Protein AF-A0A376UDV5-F1 (afdb_monomer_lite)

Organism: Escherichia coli (NCBI:txid562)

Sequence (133 aa):
MVKSTSCITIDFMNMSQLTERTFTPSESLSSLSLFLSLARGQCRPGKFWHRRSFRQKFLLRSLIMPRLSVEWMNELSHWPNLNVLLTRQPRLPVRLHRPYLAANLSRKQLLEALRYHYALLRGCMSAEEFSLY

Radius of gyration: 21.9 Å; chains: 1; bounding box: 34×55×73 Å

InterPro domains:
  IPR007488 Protein of unknown function DUF535 [PF04393] (48-130)
  IPR007488 Protein of unknown function DUF535 [PTHR38785] (15-132)

Secondary structure (DSSP, 8-state):
------------------------TTS---HHHHHHHHHHTSS--STTTT-HHHHHHHHHHHHHSHHHHHHHHHHHHT-TTHHHHHHH-TTH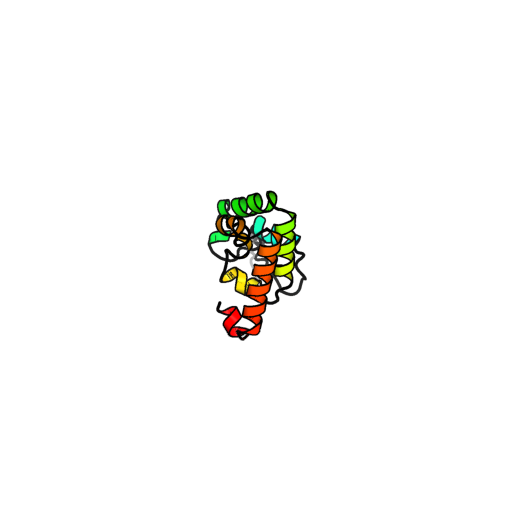HHHTT-HHHHTTS-HHHHHHHHHHHHHHHHHHS-HHHHHH-

Structure (mmCIF, N/CA/C/O backbone):
data_AF-A0A376UDV5-F1
#
_entry.id   AF-A0A376UDV5-F1
#
loop_
_atom_site.group_PDB
_atom_site.id
_atom_site.type_symbol
_atom_site.label_atom_id
_atom_site.label_alt_id
_atom_site.label_comp_id
_atom_site.label_asym_id
_atom_site.label_entity_id
_atom_site.label_seq_id
_atom_site.pdbx_PDB_ins_code
_atom_site.Cartn_x
_atom_site.Cartn_y
_atom_site.Cartn_z
_atom_site.occupancy
_atom_site.B_iso_or_equiv
_atom_site.auth_seq_id
_atom_site.auth_comp_id
_atom_site.auth_asym_id
_atom_site.auth_atom_id
_atom_site.pdbx_PDB_model_num
ATOM 1 N N . MET A 1 1 ? 2.395 39.670 -60.236 1.00 35.84 1 MET A N 1
ATOM 2 C CA . MET A 1 1 ? 1.542 40.836 -59.900 1.00 35.84 1 MET A CA 1
ATOM 3 C C . MET A 1 1 ? 0.179 40.278 -59.473 1.00 35.84 1 MET A C 1
ATOM 5 O O . MET A 1 1 ? -0.364 39.513 -60.249 1.00 35.84 1 MET A O 1
ATOM 9 N N . VAL A 1 2 ? -0.175 40.297 -58.171 1.00 34.00 2 VAL A N 1
ATOM 10 C CA . VAL A 1 2 ? -1.079 41.288 -57.503 1.00 34.00 2 VAL A CA 1
ATOM 11 C C . VAL A 1 2 ? -2.535 41.091 -57.983 1.00 34.00 2 VAL A C 1
ATOM 13 O O . VAL A 1 2 ? -2.740 41.170 -59.181 1.00 34.00 2 VAL A O 1
ATOM 16 N N . LYS A 1 3 ? -3.609 40.862 -57.205 1.00 31.66 3 LYS A N 1
ATOM 17 C CA . LYS A 1 3 ? -4.000 40.959 -55.772 1.00 31.66 3 LYS A CA 1
ATOM 18 C C . LYS A 1 3 ? -5.274 40.085 -55.602 1.00 31.66 3 LYS A C 1
ATOM 20 O O . LYS A 1 3 ? -6.068 40.020 -56.527 1.00 31.66 3 LYS A O 1
ATOM 25 N N . SER A 1 4 ? -5.412 39.287 -54.542 1.00 39.91 4 SER A N 1
ATOM 26 C CA . SER A 1 4 ? -6.155 39.570 -53.293 1.00 39.91 4 SER A CA 1
ATOM 27 C C . SER A 1 4 ? -7.681 39.736 -53.421 1.00 39.91 4 SER A C 1
ATOM 29 O O . SER A 1 4 ? -8.161 40.712 -53.991 1.00 39.91 4 SER A O 1
ATOM 31 N N . THR A 1 5 ? -8.436 38.841 -52.778 1.00 37.97 5 THR A N 1
ATOM 32 C CA . THR A 1 5 ? -9.716 39.179 -52.133 1.00 37.97 5 THR A CA 1
ATOM 33 C C . THR A 1 5 ? -9.952 38.247 -50.948 1.00 37.97 5 THR A C 1
ATOM 35 O O . THR A 1 5 ? -9.987 37.026 -51.074 1.00 37.97 5 THR A O 1
ATOM 38 N N . SER A 1 6 ? -10.035 38.867 -49.778 1.00 40.94 6 SER A N 1
ATOM 39 C CA . SER A 1 6 ? -10.231 38.270 -48.467 1.00 40.94 6 SER A CA 1
ATOM 40 C C . SER A 1 6 ? -11.624 37.659 -48.327 1.00 40.94 6 SER A C 1
ATOM 42 O O . SER A 1 6 ? -12.612 38.283 -48.702 1.00 40.94 6 SER A O 1
ATOM 44 N N . CYS A 1 7 ? -11.718 36.498 -47.684 1.00 36.56 7 CYS A N 1
ATOM 45 C CA . CYS A 1 7 ? -12.935 36.057 -47.011 1.00 36.56 7 CYS A CA 1
ATOM 46 C C . CYS A 1 7 ? -12.575 35.795 -45.551 1.00 36.56 7 CYS A C 1
ATOM 48 O O . CYS A 1 7 ? -11.868 34.851 -45.207 1.00 36.56 7 CYS A O 1
ATOM 50 N N . ILE A 1 8 ? -13.012 36.731 -44.718 1.00 42.94 8 ILE A N 1
ATOM 51 C CA . ILE A 1 8 ? -12.957 36.706 -43.264 1.00 42.94 8 ILE A CA 1
ATOM 52 C C . ILE A 1 8 ? -13.814 35.525 -42.800 1.00 42.94 8 ILE A C 1
ATOM 54 O O . ILE A 1 8 ? -14.996 35.471 -43.126 1.00 42.94 8 ILE A O 1
ATOM 58 N N . THR A 1 9 ? -13.234 34.595 -42.041 1.00 40.84 9 THR A N 1
ATOM 59 C CA . THR A 1 9 ? -14.013 33.675 -41.203 1.00 40.84 9 THR A CA 1
ATOM 60 C C . THR A 1 9 ? -13.543 33.837 -39.767 1.00 40.84 9 THR A C 1
ATOM 62 O O . THR A 1 9 ? -12.359 33.725 -39.460 1.00 40.84 9 THR A O 1
ATOM 65 N N . ILE A 1 10 ? -14.516 34.204 -38.948 1.00 42.53 10 ILE A N 1
ATOM 66 C CA . ILE A 1 10 ? -14.464 34.537 -37.533 1.00 42.53 10 ILE A CA 1
ATOM 67 C C . ILE A 1 10 ? -14.308 33.258 -36.701 1.00 42.53 10 ILE A C 1
ATOM 69 O O . ILE A 1 10 ? -14.888 32.225 -37.026 1.00 42.53 10 ILE A O 1
ATOM 73 N N . ASP A 1 11 ? -13.496 33.393 -35.654 1.00 45.81 11 ASP A N 1
ATOM 74 C CA . ASP A 1 11 ? -13.431 32.656 -34.390 1.00 45.81 11 ASP A CA 1
ATOM 75 C C . ASP A 1 11 ? -14.036 31.249 -34.289 1.00 45.81 11 ASP A C 1
ATOM 77 O O . ASP A 1 11 ? -15.251 31.076 -34.299 1.00 45.81 11 ASP A O 1
ATOM 81 N N . PHE A 1 12 ? -13.183 30.284 -33.922 1.00 43.56 12 PHE A N 1
ATOM 82 C CA . PHE A 1 12 ? -13.370 29.562 -32.656 1.00 43.56 12 PHE A CA 1
ATOM 83 C C . PHE A 1 12 ? -12.072 28.841 -32.240 1.00 43.56 12 PHE A C 1
ATOM 85 O O . PHE A 1 1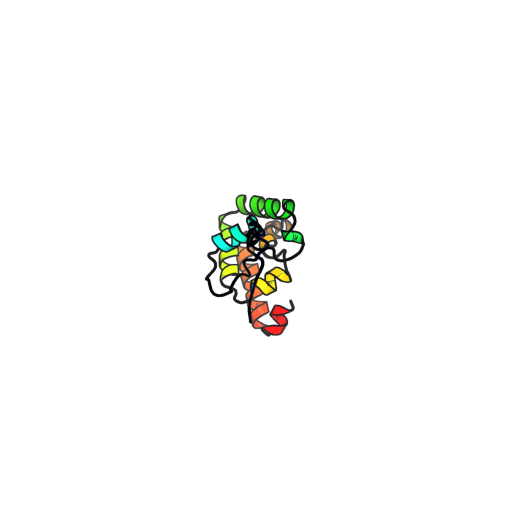2 ? -11.895 27.638 -32.438 1.00 43.56 12 PHE A O 1
ATOM 92 N N . MET A 1 13 ? -11.139 29.570 -31.617 1.00 46.25 13 MET A N 1
ATOM 93 C CA . MET A 1 13 ? -10.132 28.953 -30.743 1.00 46.25 13 MET A CA 1
ATOM 94 C C . MET A 1 13 ? -10.841 28.438 -29.483 1.00 46.25 13 MET A C 1
ATOM 96 O O . MET A 1 13 ? -10.845 29.076 -28.438 1.00 46.25 13 MET A O 1
ATOM 100 N N . ASN A 1 14 ? -11.461 27.266 -29.585 1.00 49.03 14 ASN A N 1
ATOM 101 C CA . ASN A 1 14 ? -11.868 26.479 -28.428 1.00 49.03 14 ASN A CA 1
ATOM 102 C C . ASN A 1 14 ? -11.533 25.015 -28.684 1.00 49.03 14 ASN A C 1
ATOM 104 O O . ASN A 1 14 ? -12.396 24.205 -29.000 1.00 49.03 14 ASN A O 1
ATOM 108 N N . MET A 1 15 ? -10.259 24.680 -28.522 1.00 35.00 15 MET A N 1
ATOM 109 C CA . MET A 1 15 ? -9.878 23.343 -28.094 1.00 35.00 15 MET A CA 1
ATOM 110 C C . MET A 1 15 ? -9.361 23.497 -26.679 1.00 35.00 15 MET A C 1
ATOM 112 O O . MET A 1 15 ? -8.182 23.735 -26.420 1.00 35.00 15 MET A O 1
ATOM 116 N N . SER A 1 16 ? -10.324 23.440 -25.766 1.00 42.59 16 SER A N 1
ATOM 117 C CA . SER A 1 16 ? -10.121 23.159 -24.358 1.00 42.59 16 SER A CA 1
ATOM 118 C C . SER A 1 16 ? -9.118 22.015 -24.283 1.00 42.59 16 SER A C 1
ATOM 120 O O . SER A 1 16 ? -9.425 20.885 -24.662 1.00 42.59 16 SER A O 1
ATOM 122 N N . GLN A 1 17 ? -7.894 22.329 -23.859 1.00 41.75 17 GLN A N 1
ATOM 123 C CA . GLN A 1 17 ? -6.892 21.328 -23.551 1.00 41.75 17 GLN A CA 1
ATOM 124 C C . GLN A 1 17 ? -7.448 20.485 -22.406 1.00 41.75 17 GLN A C 1
ATOM 126 O O . GLN A 1 17 ? -7.330 20.830 -21.227 1.00 41.75 17 GLN A O 1
ATOM 131 N N . LEU A 1 18 ? -8.136 19.400 -22.761 1.00 42.88 18 LEU A N 1
ATOM 132 C CA . LEU A 1 18 ? -8.433 18.337 -21.829 1.00 42.88 18 LEU A CA 1
ATOM 133 C C . LEU A 1 18 ? -7.078 17.840 -21.356 1.00 42.88 18 LEU A C 1
ATOM 135 O O . LEU A 1 18 ? -6.252 17.346 -22.116 1.00 42.88 18 LEU A O 1
ATOM 139 N N . THR A 1 19 ? -6.856 18.100 -20.082 1.00 45.56 19 THR A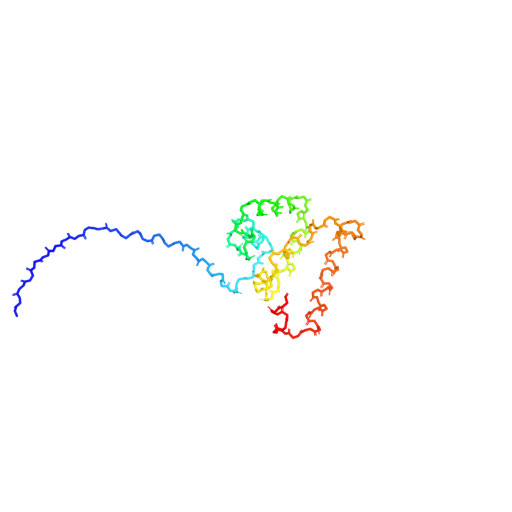 N 1
ATOM 140 C CA . THR A 1 19 ? -5.673 17.793 -19.307 1.00 45.56 19 THR A CA 1
ATOM 141 C C . THR A 1 19 ? -5.491 16.278 -19.263 1.00 45.56 19 THR A C 1
ATOM 143 O O . THR A 1 19 ? -5.801 15.628 -18.267 1.00 45.56 19 THR A O 1
ATOM 146 N N . GLU A 1 20 ? -4.942 15.695 -20.326 1.00 41.97 20 GLU A N 1
ATOM 147 C CA . GLU A 1 20 ? -4.148 14.479 -20.203 1.00 41.97 20 GLU A CA 1
ATOM 148 C C . GLU A 1 20 ? -2.846 14.874 -19.509 1.00 41.97 20 GLU A C 1
ATOM 150 O O . GLU A 1 20 ? -1.807 15.111 -20.119 1.00 41.97 20 GLU A O 1
ATOM 155 N N . ARG A 1 21 ? -2.919 15.020 -18.182 1.00 46.19 21 ARG A N 1
ATOM 156 C CA . ARG A 1 21 ? -1.724 15.041 -17.346 1.00 46.19 21 ARG A CA 1
ATOM 157 C C . ARG A 1 21 ? -1.140 13.635 -17.369 1.00 46.19 21 ARG A C 1
ATOM 159 O O . ARG A 1 21 ? -1.399 12.831 -16.477 1.00 46.19 21 ARG A O 1
ATOM 166 N N . THR A 1 22 ? -0.368 13.345 -18.410 1.00 44.81 22 THR A N 1
ATOM 167 C CA . THR A 1 22 ? 0.664 12.313 -18.375 1.00 44.81 22 THR A CA 1
ATOM 168 C C . THR A 1 22 ? 1.561 12.664 -17.198 1.00 44.81 22 THR A C 1
ATOM 170 O O . THR A 1 22 ? 2.281 13.660 -17.227 1.00 44.81 22 THR A O 1
ATOM 173 N N . PHE A 1 23 ? 1.408 11.914 -16.108 1.00 50.84 23 PHE A N 1
ATOM 174 C CA . PHE A 1 23 ? 2.172 12.103 -14.885 1.00 50.84 23 PHE A CA 1
ATOM 175 C C . PHE A 1 23 ? 3.657 11.947 -15.214 1.00 50.84 23 PHE A C 1
ATOM 177 O O . PHE A 1 23 ? 4.119 10.850 -15.528 1.00 50.84 23 PHE A O 1
ATOM 184 N N . THR A 1 24 ? 4.397 13.049 -15.160 1.00 41.12 24 THR A N 1
ATOM 185 C CA . THR A 1 24 ? 5.854 13.026 -15.196 1.00 41.12 24 THR A CA 1
ATOM 186 C C . THR A 1 24 ? 6.354 12.396 -13.887 1.00 41.12 24 THR A C 1
ATOM 188 O O . THR A 1 24 ? 5.880 12.757 -12.809 1.00 41.12 24 THR A O 1
ATOM 191 N N . PRO A 1 25 ? 7.286 11.431 -13.936 1.00 45.53 25 PRO A N 1
ATOM 192 C CA . PRO A 1 25 ? 7.721 10.658 -12.769 1.00 45.53 25 PRO A CA 1
ATOM 193 C C . PRO A 1 25 ? 8.678 11.426 -11.832 1.00 45.53 25 PRO A C 1
ATOM 195 O O . PRO A 1 25 ? 9.325 10.811 -10.991 1.00 45.53 25 PRO A O 1
ATOM 198 N N . SER A 1 26 ? 8.803 12.751 -11.974 1.00 41.53 26 SER A N 1
ATOM 199 C CA . SER A 1 26 ? 9.841 13.559 -11.316 1.00 41.53 26 SER A CA 1
ATOM 200 C C . SER A 1 26 ? 9.420 14.233 -10.007 1.00 41.53 26 SER A C 1
ATOM 202 O O . SER A 1 26 ? 10.276 14.802 -9.337 1.00 41.53 26 SER A O 1
ATOM 204 N N . GLU A 1 27 ? 8.144 14.195 -9.619 1.00 50.97 27 GLU A N 1
ATOM 205 C CA . GLU A 1 27 ? 7.710 14.750 -8.332 1.00 50.97 27 GLU A CA 1
ATOM 206 C C . GLU A 1 27 ? 7.524 13.636 -7.303 1.00 50.97 27 GLU A C 1
ATOM 208 O O . GLU A 1 27 ? 6.788 12.673 -7.530 1.00 50.97 27 GLU A O 1
ATOM 213 N N . SER A 1 28 ? 8.183 13.777 -6.153 1.00 54.03 28 SER A N 1
ATOM 214 C CA . SER A 1 28 ? 7.958 12.955 -4.968 1.00 54.03 28 SER A CA 1
ATOM 215 C C . SER A 1 28 ? 6.497 13.095 -4.536 1.00 54.03 28 SER A C 1
ATOM 217 O O . SER A 1 28 ? 6.104 14.014 -3.817 1.00 54.03 28 SER A O 1
ATOM 219 N N . LEU A 1 29 ? 5.648 12.191 -5.026 1.00 64.06 29 LEU A N 1
ATOM 220 C CA . LEU A 1 29 ? 4.230 12.201 -4.704 1.00 64.06 29 LEU A CA 1
ATOM 221 C C . LEU A 1 29 ? 4.082 11.998 -3.194 1.00 64.06 29 LEU A C 1
ATOM 223 O O . LEU A 1 29 ? 4.372 10.932 -2.655 1.00 64.06 29 LEU A O 1
ATOM 227 N N . SER A 1 30 ? 3.620 13.033 -2.498 1.00 81.56 30 SER A N 1
ATOM 228 C CA . SER A 1 30 ? 3.174 12.906 -1.116 1.00 81.56 30 SER A CA 1
ATOM 229 C C . SER A 1 30 ? 2.138 11.778 -1.011 1.00 81.56 30 SER A C 1
ATOM 231 O O . SER A 1 30 ? 1.274 11.613 -1.873 1.00 81.56 30 SER A O 1
ATOM 233 N N . SER A 1 31 ? 2.179 11.011 0.074 1.00 81.50 31 SER A N 1
ATOM 234 C CA . SER A 1 31 ? 1.251 9.906 0.362 1.00 81.50 31 SER A CA 1
ATOM 235 C C . SER A 1 31 ? -0.214 10.321 0.158 1.00 81.50 31 SER A C 1
ATOM 237 O O . SER A 1 31 ? -1.029 9.586 -0.403 1.00 81.50 31 SER A O 1
ATOM 239 N N . LEU A 1 32 ? -0.542 11.546 0.582 1.00 80.94 32 LEU A N 1
ATOM 240 C CA . LEU A 1 32 ? -1.870 12.132 0.438 1.00 80.94 32 LEU A CA 1
ATOM 241 C C . LEU A 1 32 ? -2.171 12.583 -0.992 1.00 80.94 32 LEU A C 1
ATOM 243 O O . LEU A 1 32 ? -3.317 12.458 -1.423 1.00 80.94 32 LEU A O 1
ATOM 247 N N . SER A 1 33 ? -1.186 13.083 -1.744 1.00 84.00 33 SER A N 1
ATOM 248 C CA . SER A 1 33 ? -1.405 13.475 -3.140 1.00 84.00 33 SER A CA 1
ATOM 249 C C . SER A 1 33 ? -1.658 12.248 -4.015 1.00 84.00 33 SER A C 1
ATOM 251 O O . SER A 1 33 ? -2.602 12.259 -4.804 1.00 84.00 33 SER A O 1
ATOM 253 N N . LEU A 1 34 ? -0.922 11.152 -3.795 1.00 85.62 34 LEU A N 1
ATOM 254 C CA . LEU A 1 34 ? -1.182 9.860 -4.431 1.00 85.62 34 LEU A CA 1
ATOM 255 C C . LEU A 1 34 ? -2.586 9.347 -4.083 1.00 85.62 34 LEU A C 1
ATOM 257 O O . LEU A 1 34 ? -3.365 8.992 -4.971 1.00 85.62 34 LEU A O 1
ATOM 261 N N . PHE A 1 35 ? -2.939 9.363 -2.795 1.00 87.38 35 PHE A N 1
ATOM 262 C CA . PHE A 1 35 ? -4.257 8.949 -2.320 1.00 87.38 35 PHE A CA 1
ATOM 263 C C . PHE A 1 35 ? -5.392 9.750 -2.970 1.00 87.38 35 PHE A C 1
ATOM 265 O O . PHE A 1 35 ? -6.346 9.180 -3.506 1.00 87.38 35 PHE A O 1
ATOM 272 N N . LEU A 1 36 ? -5.293 11.081 -2.936 1.00 84.75 36 LEU A N 1
ATOM 273 C CA . LEU A 1 36 ? -6.300 11.977 -3.493 1.00 84.75 36 LEU A CA 1
ATOM 274 C C . LEU A 1 36 ? -6.364 11.863 -5.013 1.00 84.75 36 LEU A C 1
ATOM 276 O O . LEU A 1 36 ? -7.462 11.892 -5.562 1.00 84.75 36 LEU A O 1
ATOM 280 N N . SER A 1 37 ? -5.229 11.679 -5.686 1.00 85.69 37 SER A N 1
ATOM 281 C CA . SER A 1 37 ? -5.180 11.452 -7.130 1.00 85.69 37 SER A CA 1
ATOM 282 C C . SER A 1 37 ? -5.951 10.185 -7.519 1.00 85.69 37 SER A C 1
ATOM 284 O O . SER A 1 37 ? -6.794 10.217 -8.423 1.00 85.69 37 SER A O 1
ATOM 286 N N . LEU A 1 38 ? -5.760 9.091 -6.775 1.00 86.38 38 LEU A N 1
ATOM 287 C CA . LEU A 1 38 ? -6.498 7.835 -6.941 1.00 86.38 38 LEU A CA 1
ATOM 288 C C . LEU A 1 38 ? -7.997 7.991 -6.618 1.00 86.38 38 LEU A C 1
ATOM 290 O O . LEU A 1 38 ? -8.860 7.564 -7.390 1.00 86.38 38 LEU A O 1
ATOM 294 N N . ALA A 1 39 ? -8.334 8.647 -5.505 1.00 84.56 39 ALA A N 1
ATOM 295 C CA . ALA A 1 39 ? -9.719 8.838 -5.069 1.00 84.56 39 ALA A CA 1
ATOM 296 C C . ALA A 1 39 ? -10.518 9.755 -6.014 1.00 84.56 39 ALA A C 1
ATOM 298 O O . ALA A 1 39 ? -11.667 9.458 -6.358 1.00 84.56 39 ALA A O 1
ATOM 299 N N . ARG A 1 40 ? -9.903 10.849 -6.483 1.00 82.06 40 ARG A N 1
ATOM 300 C CA . ARG A 1 40 ? -10.490 11.787 -7.458 1.00 82.06 40 ARG A CA 1
ATOM 301 C C . ARG A 1 40 ? -10.537 11.189 -8.865 1.00 82.06 40 ARG A C 1
ATOM 303 O O . ARG A 1 40 ? -11.359 11.604 -9.678 1.00 82.06 40 ARG A O 1
ATOM 310 N N . GLY A 1 41 ? -9.723 10.168 -9.137 1.00 80.19 41 GLY A N 1
ATOM 311 C CA . GLY A 1 41 ? -9.609 9.544 -10.451 1.00 80.19 41 GLY A CA 1
ATOM 312 C C . GLY A 1 41 ? -8.808 10.395 -11.431 1.00 80.19 41 GLY A C 1
ATOM 313 O O . GLY A 1 41 ? -9.129 10.395 -12.617 1.00 80.19 41 GLY A O 1
ATOM 314 N N . GLN A 1 42 ? -7.818 11.136 -10.931 1.00 81.06 42 GLN A N 1
ATOM 315 C CA . GLN A 1 42 ? -6.751 11.729 -11.740 1.00 81.06 42 GLN A CA 1
ATOM 316 C C . GLN A 1 42 ? -5.771 10.623 -12.153 1.00 81.06 42 GLN A C 1
ATOM 318 O O . GLN A 1 42 ? -5.490 10.466 -13.334 1.00 81.06 42 GLN A O 1
ATOM 323 N N . CYS A 1 43 ? -5.387 9.760 -11.206 1.00 75.12 43 CYS A N 1
ATOM 324 C CA . CYS A 1 43 ? -4.741 8.482 -11.490 1.00 75.12 43 CYS A CA 1
ATOM 325 C C . CYS A 1 43 ? -5.793 7.379 -11.643 1.00 75.12 43 CYS A C 1
ATOM 327 O O . CYS A 1 43 ? -6.576 7.111 -10.727 1.00 75.12 43 CYS A O 1
ATOM 329 N N . ARG A 1 44 ? -5.800 6.708 -12.800 1.00 80.94 44 ARG A N 1
ATOM 330 C CA . ARG A 1 44 ? -6.693 5.573 -13.088 1.00 80.94 44 ARG A CA 1
ATOM 331 C C . ARG A 1 44 ? -5.883 4.352 -13.509 1.00 80.94 44 ARG A C 1
ATOM 333 O O . ARG A 1 44 ? -5.857 4.016 -14.690 1.00 80.94 44 ARG A O 1
ATOM 340 N N . PRO A 1 45 ? -5.221 3.676 -12.561 1.00 76.62 45 PRO A N 1
ATOM 341 C CA . PRO A 1 45 ? -4.444 2.496 -12.888 1.00 76.62 45 PRO A CA 1
ATOM 342 C C . PRO A 1 45 ? -5.388 1.330 -13.196 1.00 76.62 45 PRO A C 1
ATOM 344 O O . PRO A 1 45 ? -5.850 0.631 -12.304 1.00 76.62 45 PRO A O 1
ATOM 347 N N . GLY A 1 46 ? -5.745 1.150 -14.465 1.00 79.12 46 GLY A N 1
ATOM 348 C CA . GLY A 1 46 ? -6.562 0.038 -14.948 1.00 79.12 46 GLY A CA 1
ATOM 349 C C . GLY A 1 46 ? -8.085 0.235 -14.885 1.00 79.12 46 GLY A C 1
ATOM 350 O O . GLY A 1 46 ? -8.637 1.109 -14.212 1.00 79.12 46 GLY A O 1
ATOM 351 N N . LYS A 1 47 ? -8.799 -0.662 -15.581 1.00 81.44 47 LYS A N 1
ATOM 352 C CA . LYS A 1 47 ? -10.247 -0.586 -15.873 1.00 81.44 47 LYS A CA 1
ATOM 353 C C . LYS A 1 47 ? -11.168 -0.379 -14.662 1.00 81.44 47 LYS A C 1
ATOM 355 O O . LYS A 1 47 ? -12.232 0.225 -14.788 1.00 81.44 47 LYS A O 1
ATOM 360 N N . PHE A 1 48 ? -10.782 -0.860 -13.478 1.00 80.94 48 PHE A N 1
ATOM 361 C CA . PHE A 1 48 ? -11.600 -0.724 -12.266 1.00 80.94 48 PHE A CA 1
ATOM 362 C C . PHE A 1 48 ? -11.677 0.725 -11.770 1.00 80.94 48 PHE A C 1
ATOM 364 O O . PHE A 1 48 ? -12.736 1.150 -11.309 1.00 80.94 48 PHE A O 1
ATOM 371 N N . TRP A 1 49 ? -10.602 1.501 -11.927 1.00 83.06 49 TRP A N 1
ATOM 372 C CA . TRP A 1 49 ? -10.520 2.880 -11.438 1.00 83.06 49 TRP A CA 1
ATOM 373 C C . TRP A 1 49 ? -11.323 3.872 -12.274 1.00 83.06 49 TRP A C 1
ATOM 375 O O . TRP A 1 49 ? -11.635 4.959 -11.790 1.00 83.06 49 TRP A O 1
ATOM 385 N N . HIS A 1 50 ? -11.750 3.491 -13.482 1.00 84.56 50 HIS A N 1
ATOM 386 C CA . HIS A 1 50 ? -12.693 4.282 -14.275 1.00 84.56 50 HIS A CA 1
ATOM 387 C C . HIS A 1 50 ? -14.083 4.337 -13.627 1.00 84.56 50 HIS A C 1
ATOM 389 O O . HIS A 1 50 ? -14.767 5.360 -13.712 1.00 84.56 50 HIS A O 1
ATOM 395 N N . ARG A 1 51 ? -14.487 3.294 -12.889 1.00 88.31 51 ARG A N 1
ATOM 396 C CA . ARG A 1 51 ? -15.798 3.246 -12.230 1.00 88.31 51 ARG A CA 1
ATOM 397 C C . ARG A 1 51 ? -15.820 4.133 -10.984 1.00 88.31 51 ARG A C 1
ATOM 399 O O . ARG A 1 51 ? -15.096 3.890 -10.020 1.00 88.31 51 ARG A O 1
ATOM 406 N N . ARG A 1 52 ? -16.721 5.123 -10.954 1.00 87.94 52 ARG A N 1
ATOM 407 C CA . ARG A 1 52 ? -16.902 6.023 -9.796 1.00 87.94 52 ARG A CA 1
ATOM 408 C C . ARG A 1 52 ? -17.247 5.265 -8.512 1.00 87.94 52 ARG A C 1
ATOM 410 O O . ARG A 1 52 ? -16.702 5.580 -7.459 1.00 87.94 52 ARG A O 1
ATOM 417 N N . SER A 1 53 ? -18.075 4.225 -8.614 1.00 88.94 53 SER A N 1
ATOM 418 C CA . SER A 1 53 ? -18.449 3.375 -7.478 1.00 88.94 53 SER A CA 1
ATOM 419 C C . SER A 1 53 ? -17.254 2.643 -6.863 1.00 88.94 53 SER A C 1
ATOM 421 O O . SER A 1 53 ? -17.213 2.451 -5.650 1.00 88.94 53 SER A O 1
ATOM 423 N N . PHE A 1 54 ? -16.251 2.268 -7.665 1.00 87.69 54 PHE A N 1
ATOM 424 C CA . PHE A 1 54 ? -15.016 1.669 -7.161 1.00 87.69 54 PHE A CA 1
ATOM 425 C C . PHE A 1 54 ? -14.178 2.692 -6.387 1.00 87.69 54 PHE A C 1
ATOM 427 O O . PHE A 1 54 ? -13.748 2.408 -5.272 1.00 87.69 54 PHE A O 1
ATOM 434 N N . ARG A 1 55 ? -14.025 3.909 -6.926 1.00 89.44 55 ARG A N 1
ATOM 435 C CA . ARG A 1 55 ? -13.290 4.996 -6.255 1.00 89.44 55 ARG A CA 1
ATOM 436 C C . ARG A 1 55 ? -13.939 5.412 -4.936 1.00 89.44 55 ARG A C 1
ATOM 438 O O . ARG A 1 55 ? -13.247 5.569 -3.939 1.00 89.44 55 ARG A O 1
ATOM 445 N N . GLN A 1 56 ? -15.268 5.509 -4.895 1.00 89.38 56 GLN A N 1
ATOM 446 C CA . GLN A 1 56 ? -16.009 5.784 -3.658 1.00 89.38 56 GLN A CA 1
ATOM 447 C C . GLN A 1 56 ? -15.839 4.661 -2.629 1.00 89.38 56 GLN A C 1
ATOM 449 O O . GLN A 1 56 ? -15.603 4.929 -1.456 1.00 89.38 56 GLN A O 1
ATOM 454 N N . LYS A 1 57 ? -15.898 3.398 -3.069 1.00 89.75 57 LYS A N 1
ATOM 455 C CA . LYS A 1 57 ? -15.649 2.223 -2.220 1.00 89.75 57 LYS A CA 1
ATOM 456 C C . LYS A 1 57 ? -14.232 2.187 -1.650 1.00 89.75 57 LYS A C 1
ATOM 458 O O . LYS A 1 57 ? -14.057 1.653 -0.557 1.00 89.75 57 LYS A O 1
ATOM 463 N N . PHE A 1 58 ? -13.248 2.686 -2.393 1.00 88.31 58 PHE A N 1
ATOM 464 C CA . PHE A 1 58 ? -11.880 2.871 -1.919 1.00 88.31 58 PHE A CA 1
ATOM 465 C C . PHE A 1 58 ? -11.821 3.997 -0.885 1.00 88.31 58 PHE A C 1
ATOM 467 O O . PHE A 1 58 ? -11.448 3.741 0.252 1.00 88.31 58 PHE A O 1
ATOM 474 N N . LEU A 1 59 ? -12.311 5.190 -1.236 1.00 89.56 59 LEU A N 1
ATOM 475 C CA . LEU A 1 59 ? -12.327 6.358 -0.356 1.00 89.56 59 LEU A CA 1
ATOM 476 C C . LEU A 1 59 ? -13.001 6.057 0.990 1.00 89.56 59 LEU A C 1
ATOM 478 O O . LEU A 1 59 ? -12.413 6.313 2.036 1.00 89.56 59 LEU A O 1
ATOM 482 N N . LEU A 1 60 ? -14.192 5.450 0.973 1.00 89.06 60 LEU A N 1
ATOM 483 C CA . LEU A 1 60 ? -14.927 5.086 2.186 1.00 89.06 60 LEU A CA 1
ATOM 484 C C . LEU A 1 60 ? -14.141 4.096 3.055 1.00 89.06 60 LEU A C 1
ATOM 486 O O . LEU A 1 60 ? -14.077 4.259 4.267 1.00 89.06 60 LEU A O 1
ATOM 490 N N . ARG A 1 61 ? -13.501 3.089 2.447 1.00 84.06 61 ARG A N 1
ATOM 491 C CA . ARG A 1 61 ? -12.666 2.128 3.185 1.00 84.06 61 ARG A CA 1
ATOM 492 C C . ARG A 1 61 ? -11.441 2.787 3.805 1.00 84.06 61 ARG A C 1
ATOM 494 O O . ARG A 1 61 ? -11.052 2.426 4.912 1.00 84.06 61 ARG A O 1
ATOM 501 N N . SER A 1 62 ? -10.863 3.766 3.123 1.00 86.38 62 SER A N 1
ATOM 502 C CA . SER A 1 62 ? -9.734 4.527 3.645 1.00 86.38 62 SER A CA 1
ATOM 503 C C . SER A 1 62 ? -10.143 5.497 4.753 1.00 86.38 62 SER A C 1
ATOM 505 O O . SER A 1 62 ? -9.381 5.682 5.694 1.00 86.38 62 SER A O 1
ATOM 507 N N . LEU A 1 63 ? -11.368 6.031 4.717 1.00 85.44 63 LEU A N 1
ATOM 508 C CA . LEU A 1 63 ? -11.956 6.826 5.804 1.00 85.44 63 LEU A CA 1
ATOM 509 C C . LEU A 1 63 ? -12.182 6.017 7.087 1.00 85.44 63 LEU A C 1
ATOM 511 O O . LEU A 1 63 ? -12.030 6.563 8.173 1.00 85.44 63 LEU A O 1
ATOM 515 N N . ILE A 1 64 ? -12.484 4.718 6.983 1.00 86.31 64 ILE A N 1
ATOM 516 C CA . ILE A 1 64 ? -12.593 3.834 8.159 1.00 86.31 64 ILE A CA 1
ATOM 517 C C . ILE A 1 64 ? -11.219 3.655 8.835 1.00 86.31 64 ILE A C 1
ATOM 519 O O . ILE A 1 64 ? -11.134 3.457 10.046 1.00 86.31 64 ILE A O 1
ATOM 523 N N . MET A 1 65 ? -10.122 3.716 8.069 1.00 82.75 65 MET A N 1
ATOM 524 C CA . MET A 1 65 ? -8.759 3.447 8.550 1.00 82.75 65 MET A CA 1
ATOM 525 C C . MET A 1 65 ? -7.746 4.454 7.977 1.00 82.75 65 MET A C 1
ATOM 527 O O . MET A 1 65 ? -6.864 4.065 7.201 1.00 82.75 65 MET A O 1
ATOM 531 N N . PRO A 1 66 ? -7.829 5.743 8.355 1.00 82.88 66 PRO A N 1
ATOM 532 C CA . PRO A 1 66 ? -7.068 6.798 7.691 1.00 82.88 66 PRO A CA 1
ATOM 533 C C . PRO A 1 66 ? -5.566 6.658 7.934 1.00 82.88 66 PRO A C 1
ATOM 535 O O . PRO A 1 66 ? -4.793 6.741 6.988 1.00 82.88 66 PRO A O 1
ATOM 538 N N . ARG A 1 67 ? -5.146 6.344 9.168 1.00 84.12 67 ARG A N 1
ATOM 539 C CA . ARG A 1 67 ? -3.719 6.187 9.510 1.00 84.12 67 ARG A CA 1
ATOM 540 C C . ARG A 1 67 ? -3.045 5.084 8.694 1.00 84.12 67 ARG A C 1
ATOM 542 O O . ARG A 1 67 ? -2.053 5.338 8.027 1.00 84.12 67 ARG A O 1
ATOM 549 N N . LEU A 1 68 ? -3.650 3.896 8.671 1.00 83.69 68 LEU A N 1
ATOM 550 C CA . LEU A 1 68 ? -3.111 2.755 7.929 1.00 83.69 68 LEU A CA 1
ATOM 551 C C . LEU A 1 68 ? -3.110 3.007 6.415 1.00 83.69 68 LEU A C 1
ATOM 553 O O . LEU A 1 68 ? -2.192 2.590 5.717 1.00 83.69 68 LEU A O 1
ATOM 557 N N . SER A 1 69 ? -4.131 3.705 5.909 1.00 87.44 69 SER A N 1
ATOM 558 C CA . SER A 1 69 ? -4.204 4.065 4.492 1.00 87.44 69 SER A CA 1
ATOM 559 C C . SER A 1 69 ? -3.097 5.048 4.116 1.00 87.44 69 SER A C 1
ATOM 561 O O . SER A 1 69 ? -2.447 4.851 3.098 1.00 87.44 69 SER A O 1
ATOM 563 N N . VAL A 1 70 ? -2.845 6.070 4.940 1.00 86.06 70 VAL A N 1
ATOM 564 C CA . VAL A 1 70 ? -1.770 7.047 4.707 1.00 86.06 70 VAL A CA 1
ATOM 565 C C . VAL A 1 70 ? -0.399 6.384 4.781 1.00 86.06 70 VAL A C 1
ATOM 567 O O . VAL A 1 70 ? 0.393 6.579 3.867 1.00 86.06 70 VAL A O 1
ATOM 570 N N . GLU A 1 71 ? -0.137 5.561 5.800 1.00 87.50 71 GLU A N 1
ATOM 571 C CA . GLU A 1 71 ? 1.123 4.813 5.921 1.00 87.50 71 GLU A CA 1
ATOM 572 C C . GLU A 1 71 ? 1.356 3.907 4.706 1.00 87.50 71 GLU A C 1
ATOM 574 O O . GLU A 1 71 ? 2.439 3.907 4.128 1.00 87.50 71 GLU A O 1
ATOM 579 N N . TRP A 1 72 ? 0.326 3.189 4.251 1.00 87.00 72 TRP A N 1
ATOM 580 C CA . TRP A 1 72 ? 0.441 2.342 3.067 1.00 87.00 72 TRP A CA 1
ATOM 581 C C . TRP A 1 72 ? 0.677 3.143 1.783 1.00 87.00 72 TRP A C 1
ATOM 583 O O . TRP A 1 72 ? 1.521 2.771 0.972 1.00 87.00 72 TRP A O 1
ATOM 593 N N . MET A 1 73 ? -0.029 4.262 1.594 1.00 88.88 73 MET A N 1
ATOM 594 C CA . MET A 1 73 ? 0.215 5.149 0.450 1.00 88.88 73 MET A CA 1
ATOM 595 C C . MET A 1 73 ? 1.607 5.775 0.507 1.00 88.88 73 MET A C 1
ATOM 597 O O . MET A 1 73 ? 2.198 6.007 -0.542 1.00 88.88 73 MET A O 1
ATOM 601 N N . ASN A 1 74 ? 2.131 6.024 1.709 1.00 88.06 74 ASN A N 1
ATOM 602 C CA . ASN A 1 74 ? 3.472 6.553 1.899 1.00 88.06 74 ASN A CA 1
ATOM 603 C C . ASN A 1 74 ? 4.509 5.528 1.454 1.00 88.06 74 ASN A C 1
ATOM 605 O O . ASN A 1 74 ? 5.397 5.852 0.683 1.00 88.06 74 ASN A O 1
ATOM 609 N N . GLU A 1 75 ? 4.365 4.271 1.864 1.00 86.31 75 GLU A N 1
ATOM 610 C CA . GLU A 1 75 ? 5.247 3.198 1.393 1.00 86.31 75 GLU A CA 1
ATOM 611 C C . GLU A 1 75 ? 5.195 3.042 -0.130 1.00 86.31 75 GLU A C 1
ATOM 613 O O . GLU A 1 75 ? 6.234 2.923 -0.775 1.00 86.31 75 GLU A O 1
ATOM 618 N N . LEU A 1 76 ? 3.994 3.093 -0.716 1.00 85.38 76 LEU A N 1
ATOM 619 C CA . LEU A 1 76 ? 3.819 2.996 -2.163 1.00 85.38 76 LEU A CA 1
ATOM 620 C C . LEU A 1 76 ? 4.462 4.164 -2.913 1.00 85.38 76 LEU A C 1
ATOM 622 O O . LEU A 1 76 ? 5.060 3.938 -3.963 1.00 85.38 76 LEU A O 1
ATOM 626 N N . SER A 1 77 ? 4.357 5.394 -2.405 1.00 85.56 77 SER A N 1
ATOM 627 C CA . SER A 1 77 ? 4.880 6.574 -3.100 1.00 85.56 77 SER A CA 1
ATOM 628 C C . SER A 1 77 ? 6.405 6.611 -3.191 1.00 85.56 77 SER A C 1
ATOM 630 O O . SER A 1 77 ? 6.937 7.264 -4.083 1.00 85.56 77 SER A O 1
ATOM 632 N N . HIS A 1 78 ? 7.107 5.871 -2.328 1.00 84.94 78 HIS A N 1
ATOM 633 C CA . HIS A 1 78 ? 8.561 5.708 -2.402 1.00 84.94 78 HIS A CA 1
ATOM 634 C C . HIS A 1 78 ? 8.999 4.667 -3.444 1.00 84.94 78 HIS A C 1
ATOM 636 O O . HIS A 1 78 ? 10.195 4.516 -3.689 1.00 84.94 78 HIS A O 1
ATOM 642 N N . TRP A 1 79 ? 8.078 3.905 -4.046 1.00 84.06 79 TRP A N 1
ATOM 643 C CA . TRP A 1 79 ? 8.453 2.869 -5.007 1.00 84.06 79 TRP A CA 1
ATOM 644 C C . TRP A 1 79 ? 8.666 3.465 -6.404 1.00 84.06 79 TRP A C 1
ATOM 646 O O . TRP A 1 79 ? 7.716 3.994 -6.986 1.00 84.06 79 TRP A O 1
ATOM 656 N N . PRO A 1 80 ? 9.859 3.299 -7.008 1.00 78.56 80 PRO A N 1
ATOM 657 C CA . PRO A 1 80 ? 10.169 3.894 -8.311 1.00 78.56 80 PRO A CA 1
ATOM 658 C C . PRO A 1 80 ? 9.280 3.345 -9.440 1.00 78.56 80 PRO A C 1
ATOM 660 O O . PRO A 1 80 ? 8.931 4.063 -10.371 1.00 78.56 80 PRO A O 1
ATOM 663 N N . ASN A 1 81 ? 8.827 2.092 -9.318 1.00 81.38 81 ASN A N 1
ATOM 664 C CA . ASN A 1 81 ? 8.028 1.400 -10.338 1.00 81.38 81 ASN A CA 1
ATOM 665 C C . ASN A 1 81 ? 6.525 1.373 -10.008 1.00 81.38 81 ASN A C 1
ATOM 667 O O . ASN A 1 81 ? 5.786 0.532 -10.528 1.00 81.38 81 ASN A O 1
ATOM 671 N N . LEU A 1 82 ? 6.054 2.270 -9.132 1.00 83.31 82 LEU A N 1
ATOM 672 C CA . LEU A 1 82 ? 4.676 2.260 -8.636 1.00 83.31 82 LEU A CA 1
ATOM 673 C C . LEU A 1 82 ? 3.641 2.286 -9.769 1.00 83.31 82 LEU A C 1
ATOM 675 O O . LEU A 1 82 ? 2.670 1.537 -9.724 1.00 83.31 82 LEU A O 1
ATOM 679 N N . ASN A 1 83 ? 3.836 3.122 -10.791 1.00 80.19 83 ASN A N 1
ATOM 680 C CA . ASN A 1 83 ? 2.868 3.275 -11.882 1.00 80.19 83 ASN A CA 1
ATOM 681 C C . ASN A 1 83 ? 2.690 1.986 -12.694 1.00 80.19 83 ASN A C 1
ATOM 683 O O . ASN A 1 83 ? 1.563 1.609 -13.028 1.00 80.19 83 ASN A O 1
ATOM 687 N N . VAL A 1 84 ? 3.792 1.283 -12.963 1.00 82.31 84 VAL A N 1
ATOM 688 C CA . VAL A 1 84 ? 3.777 -0.004 -13.670 1.00 82.31 84 VAL A CA 1
ATOM 689 C C . VAL A 1 84 ? 3.042 -1.043 -12.826 1.00 82.31 84 VAL A C 1
ATOM 691 O O . VAL A 1 84 ? 2.092 -1.675 -13.298 1.00 82.31 84 VAL A O 1
ATOM 694 N N . LEU A 1 85 ? 3.395 -1.129 -11.541 1.00 83.62 85 LEU A N 1
ATOM 695 C CA . LEU A 1 85 ? 2.797 -2.082 -10.612 1.00 83.62 85 LEU A CA 1
ATOM 696 C C . LEU A 1 85 ? 1.304 -1.810 -10.380 1.00 83.62 85 LEU A C 1
ATOM 698 O O . LEU A 1 85 ? 0.505 -2.740 -10.333 1.00 83.62 85 LEU A O 1
ATOM 702 N N . LEU A 1 86 ? 0.890 -0.545 -10.280 1.00 83.50 86 LEU A N 1
ATOM 703 C CA . LEU A 1 86 ? -0.520 -0.177 -10.160 1.00 83.50 86 LEU A CA 1
ATOM 704 C C . LEU A 1 86 ? -1.301 -0.532 -11.430 1.00 83.50 86 LEU A C 1
ATOM 706 O O . LEU A 1 86 ? -2.437 -0.993 -11.334 1.00 83.50 86 LEU A O 1
ATOM 710 N N . THR A 1 87 ? -0.707 -0.353 -12.610 1.00 81.50 87 THR A N 1
ATOM 711 C CA . THR A 1 87 ? -1.356 -0.686 -13.888 1.00 81.50 87 THR A CA 1
ATOM 712 C C . THR A 1 87 ? -1.595 -2.192 -14.020 1.00 81.50 87 THR A C 1
ATOM 714 O O . THR A 1 87 ? -2.683 -2.606 -14.427 1.00 81.50 87 THR A O 1
ATOM 717 N N . ARG A 1 88 ? -0.619 -3.014 -13.612 1.00 82.75 88 ARG A N 1
ATOM 718 C CA . ARG A 1 88 ? -0.730 -4.484 -13.575 1.00 82.75 88 ARG A CA 1
ATOM 719 C C . ARG A 1 88 ? -1.659 -4.967 -12.464 1.00 82.75 88 ARG A C 1
ATOM 721 O O . ARG A 1 88 ? -2.559 -5.774 -12.699 1.00 82.75 88 ARG A O 1
ATOM 728 N N . GLN A 1 89 ? -1.489 -4.422 -11.264 1.00 83.50 89 GLN A N 1
ATOM 729 C CA . GLN A 1 89 ? -2.222 -4.785 -10.056 1.00 83.50 89 GLN A CA 1
ATOM 730 C C . GL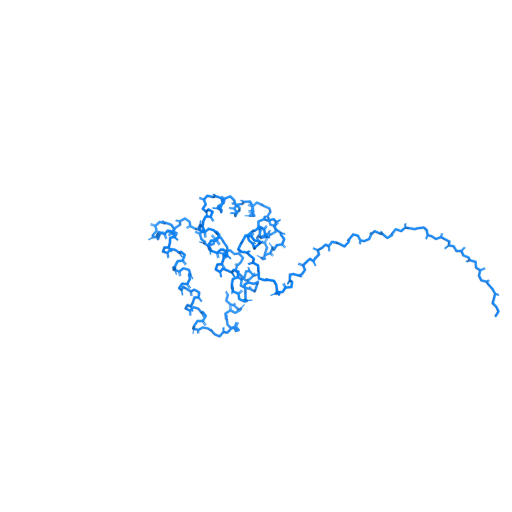N A 1 89 ? -3.073 -3.608 -9.561 1.00 83.50 89 GLN A C 1
ATOM 732 O O . GLN A 1 89 ? -2.827 -3.037 -8.494 1.00 83.50 89 GLN A O 1
ATOM 737 N N . PRO A 1 90 ? -4.190 -3.302 -10.246 1.00 81.12 90 PRO A N 1
ATOM 738 C CA . PRO A 1 90 ? -5.037 -2.152 -9.924 1.00 81.12 90 PRO A CA 1
ATOM 739 C C . PRO A 1 90 ? -5.683 -2.250 -8.537 1.00 81.12 90 PRO A C 1
ATOM 741 O O . PRO A 1 90 ? -6.213 -1.276 -8.008 1.00 81.12 90 PRO A O 1
ATOM 744 N N . ARG A 1 91 ? -5.677 -3.439 -7.926 1.00 82.75 91 ARG A N 1
ATOM 745 C CA . ARG A 1 91 ? -6.248 -3.690 -6.599 1.00 82.75 91 ARG A CA 1
ATOM 746 C C . ARG A 1 91 ? -5.234 -3.519 -5.470 1.00 82.75 91 ARG A C 1
ATOM 748 O O . ARG A 1 91 ? -5.624 -3.708 -4.322 1.00 82.75 91 ARG A O 1
ATOM 755 N N . LEU A 1 92 ? -3.983 -3.164 -5.764 1.00 84.06 92 LEU A N 1
ATOM 756 C CA . LEU A 1 92 ? -2.918 -3.003 -4.774 1.00 84.06 92 LEU A CA 1
ATOM 757 C C . LEU A 1 92 ? -3.280 -2.012 -3.648 1.00 84.06 92 LEU A C 1
ATOM 759 O O . LEU A 1 92 ? -3.190 -2.412 -2.485 1.00 84.06 92 LEU A O 1
ATOM 763 N N . PRO A 1 93 ? -3.821 -0.805 -3.930 1.00 81.38 93 PRO A N 1
ATOM 764 C CA . PRO A 1 93 ? -4.265 0.116 -2.876 1.00 81.38 93 PRO A CA 1
ATOM 765 C C . PRO A 1 93 ? -5.394 -0.456 -2.010 1.00 81.38 93 PRO A C 1
ATOM 767 O O . PRO A 1 93 ? -5.573 -0.063 -0.865 1.00 81.38 93 PRO A O 1
ATOM 770 N N . VAL A 1 94 ? -6.156 -1.412 -2.551 1.00 82.69 94 VAL A N 1
ATOM 771 C CA . VAL A 1 94 ? -7.319 -2.021 -1.894 1.00 82.69 94 VAL A CA 1
ATOM 772 C C . VAL A 1 94 ? -6.958 -3.322 -1.160 1.00 82.69 94 VAL A C 1
ATOM 774 O O . VAL A 1 94 ? -7.758 -3.795 -0.353 1.00 82.69 94 VAL A O 1
ATOM 777 N N . ARG A 1 95 ? -5.767 -3.913 -1.383 1.00 81.06 95 ARG A N 1
ATOM 778 C CA . ARG A 1 95 ? -5.337 -5.174 -0.730 1.00 81.06 95 ARG A CA 1
ATOM 779 C C . ARG A 1 95 ? -5.352 -5.062 0.797 1.00 81.06 95 ARG A C 1
ATOM 781 O O . ARG A 1 95 ? -5.724 -6.029 1.452 1.00 81.06 95 ARG A O 1
ATOM 788 N N . LEU A 1 96 ? -5.053 -3.875 1.322 1.00 78.50 96 LEU A N 1
ATOM 789 C CA . LEU A 1 96 ? -5.084 -3.544 2.747 1.00 78.50 96 LEU A CA 1
ATOM 790 C C . LEU A 1 96 ? -6.467 -3.753 3.395 1.00 78.50 96 LEU A C 1
ATOM 792 O O . LEU A 1 96 ? -6.565 -4.087 4.569 1.00 78.50 96 LEU A O 1
ATOM 796 N N . HIS A 1 97 ? -7.548 -3.580 2.630 1.00 78.81 97 HIS A N 1
ATOM 797 C CA . HIS A 1 97 ? -8.919 -3.585 3.149 1.00 78.81 97 HIS A CA 1
ATOM 798 C C . HIS A 1 97 ? -9.633 -4.935 3.014 1.00 78.81 97 HIS A C 1
ATOM 800 O O . HIS A 1 97 ? -10.864 -5.001 3.083 1.00 78.81 97 HIS A O 1
ATOM 806 N N . ARG A 1 98 ? -8.900 -6.018 2.744 1.00 78.88 98 ARG A N 1
ATOM 807 C CA . ARG A 1 98 ? -9.502 -7.344 2.598 1.00 78.88 98 ARG A CA 1
ATOM 808 C C . ARG A 1 98 ? -9.888 -7.905 3.977 1.00 78.88 98 ARG A C 1
ATOM 810 O O . ARG A 1 98 ? -9.007 -8.078 4.814 1.00 78.88 98 ARG A O 1
ATOM 817 N N . PRO A 1 99 ? -11.171 -8.232 4.221 1.00 74.88 99 PRO A N 1
ATOM 818 C CA . PRO A 1 99 ? -11.648 -8.601 5.557 1.00 74.88 99 PRO A CA 1
ATOM 819 C C . PRO A 1 99 ? -11.023 -9.898 6.090 1.00 74.88 99 PRO A C 1
ATOM 821 O O . PRO A 1 99 ? -10.724 -9.985 7.273 1.00 74.88 99 PRO A O 1
ATOM 824 N N . TYR A 1 100 ? -10.735 -10.874 5.222 1.00 76.94 100 TYR A N 1
ATOM 825 C CA . TYR A 1 100 ? -10.116 -12.142 5.635 1.00 76.94 100 TYR A CA 1
ATOM 826 C C . TYR A 1 100 ? -8.675 -11.987 6.148 1.00 76.94 100 TYR A C 1
ATOM 828 O O . TYR A 1 100 ? -8.192 -12.806 6.925 1.00 76.94 100 TYR A O 1
ATOM 836 N N . LEU A 1 101 ? -7.984 -10.927 5.728 1.00 73.62 101 LEU A N 1
ATOM 837 C CA . LEU A 1 101 ? -6.648 -10.603 6.212 1.00 73.62 101 LEU A CA 1
ATOM 838 C C . LEU A 1 101 ? -6.706 -9.954 7.606 1.00 73.62 101 LEU A C 1
ATOM 840 O O . LEU A 1 101 ? -5.829 -10.200 8.427 1.00 73.62 101 LEU A O 1
ATOM 844 N N . ALA A 1 102 ? -7.771 -9.202 7.904 1.00 71.81 102 ALA A N 1
ATOM 845 C CA . ALA A 1 102 ? -8.005 -8.615 9.225 1.00 71.81 102 ALA A CA 1
ATOM 846 C C . ALA A 1 102 ? -8.428 -9.645 10.289 1.00 71.81 102 ALA A C 1
ATOM 848 O O . ALA A 1 102 ? -8.325 -9.360 11.477 1.00 71.81 102 ALA A O 1
ATOM 849 N N . ALA A 1 103 ? -8.896 -10.828 9.874 1.00 76.12 103 ALA A N 1
ATOM 850 C CA . ALA A 1 103 ? -9.263 -11.910 10.787 1.00 76.12 103 ALA A CA 1
ATOM 851 C C . ALA A 1 103 ? -8.042 -12.608 11.416 1.00 76.12 103 ALA A C 1
ATOM 853 O O . ALA A 1 103 ? -8.143 -13.111 12.527 1.00 76.12 103 ALA A O 1
ATOM 854 N N . ASN A 1 104 ? -6.901 -12.631 10.716 1.00 79.31 104 ASN A N 1
ATOM 855 C CA . ASN A 1 104 ? -5.705 -13.374 11.138 1.00 79.31 104 ASN A CA 1
ATOM 856 C C . ASN A 1 104 ? -4.533 -12.470 11.543 1.00 79.31 104 ASN A C 1
ATOM 858 O O . ASN A 1 104 ? -3.662 -12.896 12.294 1.00 79.31 104 ASN A O 1
ATOM 862 N N . LEU A 1 105 ? -4.482 -11.235 11.036 1.00 80.44 105 LEU A N 1
ATOM 863 C CA . LEU A 1 105 ? -3.373 -10.312 11.262 1.00 80.44 105 LEU A CA 1
ATOM 864 C C . LEU A 1 105 ? -3.886 -9.001 11.847 1.00 80.44 105 LEU A C 1
ATOM 866 O O . LEU A 1 105 ? -4.853 -8.412 11.353 1.00 80.44 105 LEU A O 1
ATOM 870 N N . SER A 1 106 ? -3.186 -8.486 12.859 1.00 85.38 106 SER A N 1
ATOM 871 C CA . SER A 1 106 ? -3.401 -7.107 13.282 1.00 85.38 106 SER A CA 1
ATOM 872 C C . SER A 1 106 ? -3.035 -6.147 12.147 1.00 85.38 106 SER A C 1
ATOM 874 O O . SER A 1 106 ? -2.217 -6.434 11.275 1.00 85.38 106 SER A O 1
ATOM 876 N N . ARG A 1 107 ? -3.618 -4.949 12.169 1.00 81.06 107 ARG A N 1
ATOM 877 C CA . ARG A 1 107 ? -3.416 -3.922 11.133 1.00 81.06 107 ARG A CA 1
ATOM 878 C C . ARG A 1 107 ? -1.938 -3.586 10.892 1.00 81.06 107 ARG A C 1
ATOM 880 O O . ARG A 1 107 ? -1.542 -3.406 9.746 1.00 81.06 107 ARG A O 1
ATOM 887 N N . LYS A 1 108 ? -1.137 -3.536 11.962 1.00 83.81 108 LYS A N 1
ATOM 888 C CA . LYS A 1 108 ? 0.312 -3.296 11.887 1.00 83.81 108 LYS A CA 1
ATOM 889 C C . LYS A 1 108 ? 1.044 -4.485 11.264 1.00 83.81 108 LYS A C 1
ATOM 891 O O . LYS A 1 108 ? 1.788 -4.289 10.312 1.00 83.81 108 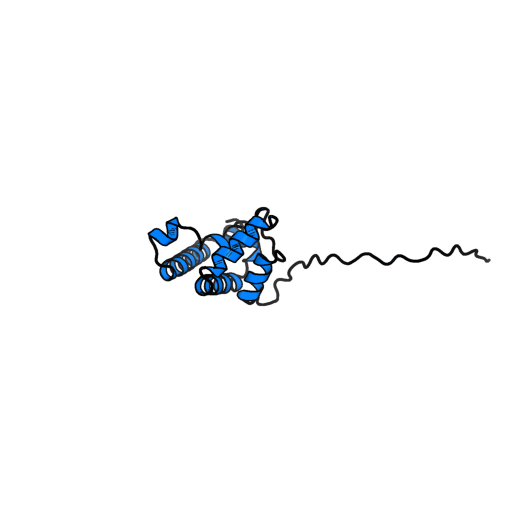LYS A O 1
ATOM 896 N N . GLN A 1 109 ? 0.747 -5.703 11.724 1.00 86.44 109 GLN A N 1
ATOM 897 C CA . GLN A 1 109 ? 1.311 -6.933 11.153 1.00 86.44 109 GLN A CA 1
ATOM 898 C C . GLN A 1 109 ? 0.957 -7.093 9.676 1.00 86.44 109 GLN A C 1
ATOM 900 O O . GLN A 1 109 ? 1.754 -7.595 8.901 1.00 86.44 109 GLN A O 1
ATOM 905 N N . LEU A 1 110 ? -0.227 -6.646 9.261 1.00 86.25 110 LEU A N 1
ATOM 906 C CA . LEU A 1 110 ? -0.642 -6.683 7.867 1.00 86.25 110 LEU A CA 1
ATOM 907 C C . LEU A 1 110 ? 0.192 -5.739 6.995 1.00 86.25 110 LEU A C 1
ATOM 909 O O . LEU A 1 110 ? 0.608 -6.126 5.903 1.00 86.25 110 LEU A O 1
ATOM 913 N N . LEU A 1 111 ? 0.442 -4.515 7.468 1.00 86.00 111 LEU A N 1
ATOM 914 C CA . LEU A 1 111 ? 1.323 -3.574 6.777 1.00 86.00 111 LEU A CA 1
ATOM 915 C C . LEU A 1 111 ? 2.751 -4.124 6.707 1.00 86.00 111 LEU A C 1
ATOM 917 O O . LEU A 1 111 ? 3.371 -4.087 5.649 1.00 86.00 111 LEU A O 1
ATOM 921 N N . GLU A 1 112 ? 3.250 -4.678 7.807 1.00 87.38 112 GLU A N 1
ATOM 922 C CA . GLU A 1 112 ? 4.575 -5.289 7.886 1.00 87.38 112 GLU A CA 1
ATOM 923 C C . GLU A 1 112 ? 4.707 -6.513 6.971 1.00 87.38 112 GLU A C 1
ATOM 925 O O . GLU A 1 112 ? 5.663 -6.604 6.209 1.00 87.38 112 GLU A O 1
ATOM 930 N N . ALA A 1 113 ? 3.708 -7.395 6.942 1.00 88.75 113 ALA A N 1
ATOM 931 C CA . ALA A 1 113 ? 3.667 -8.542 6.043 1.00 88.75 113 ALA A CA 1
ATOM 932 C C . ALA A 1 113 ? 3.638 -8.111 4.570 1.00 88.75 113 ALA A C 1
ATOM 934 O O . ALA A 1 113 ? 4.310 -8.717 3.738 1.00 88.75 113 ALA A O 1
ATOM 935 N N . LEU A 1 114 ? 2.901 -7.043 4.234 1.00 87.75 114 LEU A N 1
ATOM 936 C CA . LEU A 1 114 ? 2.929 -6.464 2.889 1.00 87.75 114 LEU A CA 1
ATOM 937 C C . LEU A 1 114 ? 4.319 -5.911 2.559 1.00 87.75 114 LEU A C 1
ATOM 939 O O . LEU A 1 114 ? 4.850 -6.220 1.494 1.00 87.75 114 LEU A O 1
ATOM 943 N N . ARG A 1 115 ? 4.928 -5.139 3.465 1.00 87.75 115 ARG A N 1
ATOM 944 C CA . ARG A 1 115 ? 6.293 -4.617 3.290 1.00 87.75 115 ARG A CA 1
ATOM 945 C C . ARG A 1 115 ? 7.291 -5.748 3.070 1.00 87.75 115 ARG A C 1
ATOM 947 O O . ARG A 1 115 ? 8.050 -5.694 2.109 1.00 87.75 115 ARG A O 1
ATOM 954 N N . TYR A 1 116 ? 7.242 -6.777 3.911 1.00 89.62 116 TYR A N 1
ATOM 955 C CA . TYR A 1 116 ? 8.095 -7.955 3.819 1.00 89.62 116 TYR A CA 1
ATOM 956 C C . TYR A 1 116 ? 7.895 -8.693 2.493 1.00 89.62 116 TYR A C 1
ATOM 958 O O . TYR A 1 116 ? 8.867 -8.979 1.803 1.00 89.62 116 TYR A O 1
ATOM 966 N N . HIS A 1 117 ? 6.647 -8.925 2.079 1.00 89.44 117 HIS A N 1
ATOM 967 C CA . HIS A 1 117 ? 6.335 -9.595 0.818 1.00 89.44 117 HIS A CA 1
ATOM 968 C C . HIS A 1 117 ? 6.934 -8.868 -0.393 1.00 89.44 117 HIS A C 1
ATOM 970 O O . HIS A 1 117 ? 7.578 -9.500 -1.226 1.00 89.44 117 HIS A O 1
ATOM 976 N N . TYR A 1 118 ? 6.773 -7.544 -0.487 1.00 86.56 118 TYR A N 1
ATOM 977 C CA . TYR A 1 118 ? 7.339 -6.781 -1.605 1.00 86.56 118 TYR A CA 1
ATOM 978 C C . TYR A 1 118 ? 8.850 -6.570 -1.492 1.00 86.56 118 TYR A C 1
ATOM 980 O O . TYR A 1 118 ? 9.518 -6.474 -2.518 1.00 86.56 118 TYR A O 1
ATOM 988 N N . ALA A 1 119 ? 9.407 -6.523 -0.280 1.00 88.12 119 ALA A N 1
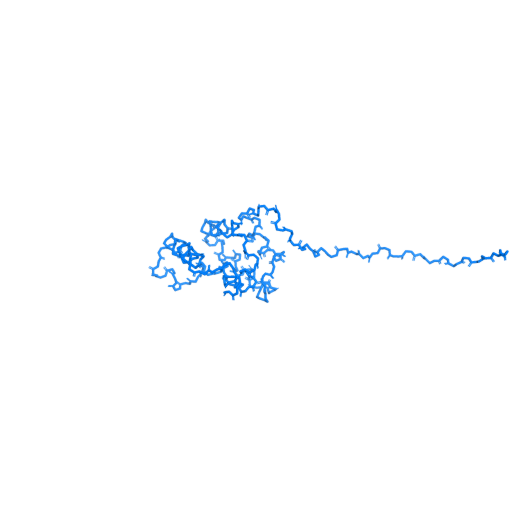ATOM 989 C CA . ALA A 1 119 ? 10.854 -6.530 -0.086 1.00 88.12 119 ALA A CA 1
ATOM 990 C C . ALA A 1 119 ? 11.468 -7.851 -0.569 1.00 88.12 119 ALA A C 1
ATOM 992 O O . ALA A 1 119 ? 12.452 -7.824 -1.303 1.00 88.12 119 ALA A O 1
ATOM 993 N N . LEU A 1 120 ? 10.841 -8.982 -0.234 1.00 90.56 120 LEU A N 1
ATOM 994 C CA . LEU A 1 120 ? 11.252 -10.303 -0.696 1.00 90.56 120 LEU A CA 1
ATOM 995 C C . LEU A 1 120 ? 11.155 -10.409 -2.221 1.00 90.56 120 LEU A C 1
ATOM 997 O O . LEU A 1 120 ? 12.132 -10.796 -2.848 1.00 90.56 120 LEU A O 1
ATOM 1001 N N . LEU A 1 121 ? 10.030 -9.986 -2.819 1.00 88.25 121 LEU A N 1
ATOM 1002 C CA . LEU A 1 121 ? 9.851 -9.980 -4.277 1.00 88.25 121 LEU A CA 1
ATOM 1003 C C . LEU A 1 121 ? 10.941 -9.176 -4.994 1.00 88.25 121 LEU A C 1
ATOM 1005 O O . LEU A 1 121 ? 11.489 -9.642 -5.984 1.00 88.25 121 LEU A O 1
ATOM 1009 N N . ARG A 1 122 ? 11.289 -7.990 -4.479 1.00 85.31 122 ARG A N 1
ATOM 1010 C CA . ARG A 1 122 ? 12.374 -7.172 -5.043 1.00 85.31 122 ARG A CA 1
ATOM 1011 C C . ARG A 1 122 ? 13.763 -7.775 -4.839 1.00 85.31 122 ARG A C 1
ATOM 1013 O O . ARG A 1 122 ? 14.661 -7.454 -5.603 1.00 85.31 122 ARG A O 1
ATOM 1020 N N . GLY A 1 123 ? 13.951 -8.584 -3.798 1.00 86.44 123 GLY A N 1
ATOM 1021 C CA . GLY A 1 123 ? 15.208 -9.284 -3.543 1.00 86.44 123 GLY A CA 1
ATOM 1022 C C . GLY A 1 123 ? 15.376 -10.553 -4.380 1.00 86.44 123 GLY A C 1
ATOM 1023 O O . GLY A 1 123 ? 16.505 -10.926 -4.676 1.00 86.44 123 GLY A O 1
ATOM 1024 N N . CYS A 1 124 ? 14.278 -11.218 -4.755 1.00 89.69 124 CYS A N 1
ATOM 1025 C CA . CYS A 1 124 ? 14.322 -12.480 -5.495 1.00 89.69 124 CYS A CA 1
ATOM 1026 C C . CYS A 1 124 ? 14.102 -12.340 -7.008 1.00 89.69 124 CYS A C 1
ATOM 1028 O O . CYS A 1 124 ? 14.459 -13.258 -7.736 1.00 89.69 124 CYS A O 1
ATOM 1030 N N . MET A 1 125 ? 13.499 -11.242 -7.477 1.00 86.94 125 MET A N 1
ATOM 1031 C CA . MET A 1 125 ? 13.235 -10.985 -8.899 1.00 86.94 125 MET A CA 1
ATOM 1032 C C . MET A 1 125 ? 14.087 -9.827 -9.416 1.00 86.94 125 MET A C 1
ATOM 1034 O O . MET A 1 125 ? 14.301 -8.836 -8.715 1.00 86.94 125 MET A O 1
ATOM 1038 N N . SER A 1 126 ? 14.513 -9.918 -10.675 1.00 86.50 126 SER A N 1
ATOM 1039 C CA . SER A 1 126 ? 15.082 -8.778 -11.396 1.00 86.50 126 SER A CA 1
ATOM 1040 C C . SER A 1 126 ? 14.044 -7.657 -11.574 1.00 86.50 126 SER A C 1
ATOM 1042 O O . SER A 1 126 ? 12.831 -7.867 -11.470 1.00 86.50 126 SER A O 1
ATOM 1044 N N . ALA A 1 127 ? 14.503 -6.434 -11.860 1.00 79.75 127 ALA A N 1
ATOM 1045 C CA . ALA A 1 127 ? 13.608 -5.290 -12.060 1.00 79.75 127 ALA A CA 1
ATOM 1046 C C . ALA A 1 127 ? 12.616 -5.513 -13.220 1.00 79.75 127 ALA A C 1
ATOM 1048 O O . ALA A 1 127 ? 11.468 -5.067 -13.144 1.00 79.75 127 ALA A O 1
ATOM 1049 N N . GLU A 1 128 ? 13.046 -6.230 -14.261 1.00 82.25 128 GLU A N 1
ATOM 1050 C CA . GLU A 1 128 ? 12.224 -6.579 -15.420 1.00 82.25 128 GLU A CA 1
ATOM 1051 C C . GLU A 1 128 ? 11.126 -7.574 -15.040 1.00 82.25 128 GLU A C 1
ATOM 1053 O O . GLU A 1 128 ? 9.949 -7.314 -15.291 1.00 82.25 128 GLU A O 1
ATOM 1058 N N . GLU A 1 129 ? 11.472 -8.655 -14.341 1.00 83.62 129 GLU A N 1
ATOM 1059 C CA . GLU A 1 129 ? 10.506 -9.647 -13.853 1.00 83.62 129 GLU A CA 1
ATOM 1060 C C . GLU A 1 129 ? 9.497 -9.024 -12.883 1.00 83.62 129 GLU A C 1
ATOM 1062 O O . GLU A 1 129 ? 8.295 -9.265 -12.992 1.00 83.62 129 GLU A O 1
ATOM 1067 N N . PHE A 1 130 ? 9.955 -8.144 -11.988 1.00 80.88 130 PHE A N 1
ATOM 1068 C CA . PHE A 1 130 ? 9.074 -7.425 -11.068 1.00 80.88 130 PHE A CA 1
ATOM 1069 C C . PHE A 1 130 ? 8.101 -6.486 -11.798 1.00 80.88 130 PHE A C 1
ATOM 1071 O O . PHE A 1 130 ? 6.973 -6.288 -11.353 1.00 80.88 130 PHE A O 1
ATOM 1078 N N . SER A 1 131 ? 8.510 -5.906 -12.931 1.00 76.81 131 SER A N 1
ATOM 1079 C CA . SER A 1 131 ? 7.634 -5.065 -13.759 1.00 76.81 131 SER A CA 1
ATOM 1080 C C . SER A 1 131 ? 6.550 -5.865 -14.503 1.00 76.81 131 SER A C 1
ATOM 1082 O O . SER A 1 131 ? 5.516 -5.312 -14.901 1.00 76.81 131 SER A O 1
ATOM 1084 N N . LEU A 1 132 ? 6.779 -7.171 -14.679 1.00 79.94 132 LEU A N 1
ATOM 1085 C CA . LEU A 1 132 ? 5.872 -8.113 -15.334 1.00 79.94 132 LEU A CA 1
ATOM 1086 C C . LEU A 1 132 ? 4.922 -8.830 -14.353 1.00 79.94 132 LEU A C 1
ATOM 1088 O O . LEU A 1 132 ? 3.943 -9.424 -14.812 1.00 79.94 132 LEU A O 1
ATOM 1092 N N . TYR A 1 133 ? 5.179 -8.736 -13.044 1.00 71.75 133 TYR A N 1
ATOM 1093 C CA . TYR A 1 133 ? 4.404 -9.323 -11.939 1.00 71.75 133 TYR A CA 1
ATOM 1094 C C . TYR A 1 133 ? 3.081 -8.587 -11.632 1.00 71.75 133 TYR A C 1
ATOM 1096 O O . TYR A 1 133 ? 2.061 -9.255 -11.341 1.00 71.75 133 TYR A O 1
#

pLDDT: mean 74.93, std 17.34, range [31.66, 90.56]

Foldseek 3Di:
DDDDDDDDDDDDPDPPPPPPCPDDLPDLQQLVNQLVCQLVVVPQQDDQSVDNVSSVVLVVLCVVPVPLLSVLSNVLSPDSLSSLCCNVVVCSSVPLSDVVCVVPDPSVRSSVVVVVVVVVVPVPDDPVVVSVD